Protein AF-A0A8T5LE78-F1 (afdb_monomer_lite)

Foldseek 3Di:
DQKDFPDKAADPVCVVCVVVVDDDDQDPDDPNDHGIDIDIRGDDDPPDDDDCVPPDPDDPDVVVVDDDPPDD

Structure (mmCIF, N/CA/C/O backbone):
data_AF-A0A8T5LE78-F1
#
_entry.id   AF-A0A8T5LE78-F1
#
loop_
_atom_site.group_PDB
_atom_site.id
_atom_site.type_symbol
_atom_site.label_atom_id
_atom_site.label_alt_id
_atom_site.label_comp_id
_atom_site.label_asym_id
_atom_site.label_entity_id
_atom_site.label_seq_id
_atom_site.pdbx_PDB_ins_code
_atom_site.Cartn_x
_atom_site.Cartn_y
_atom_site.Cartn_z
_atom_site.occupancy
_atom_site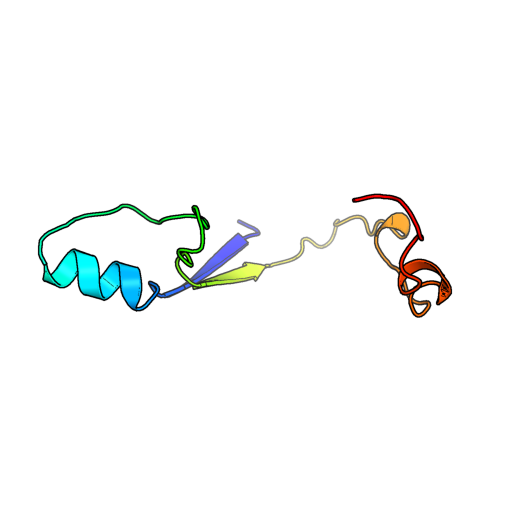.B_iso_or_equiv
_atom_site.auth_seq_id
_atom_site.auth_comp_id
_atom_site.auth_asym_id
_atom_site.auth_atom_id
_atom_site.pdbx_PDB_model_num
ATOM 1 N N . ASP A 1 1 ? 6.987 -16.261 1.775 1.00 79.56 1 ASP A N 1
ATOM 2 C CA . ASP A 1 1 ? 6.430 -14.931 2.069 1.00 79.56 1 ASP A CA 1
ATOM 3 C C . ASP A 1 1 ? 7.265 -13.841 1.439 1.00 79.56 1 ASP A C 1
ATOM 5 O O . ASP A 1 1 ? 8.390 -13.622 1.862 1.00 79.56 1 ASP A O 1
ATOM 9 N N . TYR A 1 2 ? 6.728 -13.193 0.404 1.00 88.75 2 TYR A N 1
ATOM 10 C CA . TYR A 1 2 ? 7.370 -12.045 -0.252 1.00 88.75 2 TYR A CA 1
ATOM 11 C C . TYR A 1 2 ? 6.907 -10.701 0.312 1.00 88.75 2 TYR A C 1
ATOM 13 O O . TYR A 1 2 ? 7.562 -9.690 0.088 1.00 88.75 2 TYR A O 1
ATOM 21 N N . PHE A 1 3 ? 5.798 -10.695 1.056 1.00 92.12 3 PHE A N 1
ATOM 22 C CA . PHE A 1 3 ? 5.209 -9.508 1.661 1.00 92.12 3 PHE A CA 1
ATOM 23 C C . PHE A 1 3 ? 5.154 -9.695 3.166 1.00 92.12 3 PHE A C 1
ATOM 25 O O . PHE A 1 3 ? 4.584 -10.668 3.658 1.00 92.12 3 PHE A O 1
ATOM 32 N N . LYS A 1 4 ? 5.712 -8.738 3.893 1.00 94.12 4 LYS A N 1
ATOM 33 C CA . LYS A 1 4 ? 5.673 -8.703 5.348 1.00 94.12 4 LYS A CA 1
ATOM 34 C C . LYS A 1 4 ? 5.180 -7.335 5.787 1.00 94.12 4 LYS A C 1
ATOM 36 O O . LYS A 1 4 ? 5.684 -6.315 5.327 1.00 94.12 4 LYS A O 1
ATOM 41 N N . LEU A 1 5 ? 4.183 -7.303 6.665 1.00 91.62 5 LEU A N 1
ATOM 42 C CA . LEU A 1 5 ? 3.723 -6.049 7.255 1.00 91.62 5 LEU A CA 1
ATOM 43 C C . LEU A 1 5 ? 4.808 -5.551 8.216 1.00 91.62 5 LEU A C 1
ATOM 45 O O . LEU A 1 5 ? 5.058 -6.175 9.244 1.00 91.62 5 LEU A O 1
ATOM 49 N N . ALA A 1 6 ? 5.483 -4.468 7.843 1.00 91.12 6 ALA A N 1
ATOM 50 C CA . ALA A 1 6 ? 6.585 -3.898 8.611 1.00 91.12 6 ALA A CA 1
ATOM 51 C C . ALA A 1 6 ? 6.100 -2.845 9.614 1.00 91.12 6 ALA A C 1
ATOM 53 O O . ALA A 1 6 ? 6.686 -2.702 10.682 1.00 91.12 6 ALA A O 1
ATOM 54 N N . HIS A 1 7 ? 5.023 -2.129 9.278 1.00 89.00 7 HIS A N 1
ATOM 55 C CA . HIS A 1 7 ? 4.419 -1.105 10.130 1.00 89.00 7 HIS A CA 1
ATOM 56 C C . HIS A 1 7 ? 2.911 -1.045 9.907 1.00 89.00 7 HIS A C 1
ATOM 58 O O . HIS A 1 7 ? 2.447 -1.152 8.767 1.00 89.00 7 HIS A O 1
ATOM 64 N N . ASN A 1 8 ? 2.164 -0.838 10.987 1.00 88.69 8 ASN A N 1
ATOM 65 C CA . ASN A 1 8 ? 0.731 -0.573 10.958 1.00 88.69 8 ASN A CA 1
ATOM 66 C C . ASN A 1 8 ? 0.418 0.522 11.969 1.00 88.69 8 ASN A C 1
ATOM 68 O O . ASN A 1 8 ? 0.676 0.355 13.160 1.00 88.69 8 ASN A O 1
ATOM 72 N N . GLU A 1 9 ? -0.144 1.618 11.490 1.00 85.44 9 GLU A N 1
ATOM 73 C CA . GLU A 1 9 ? -0.480 2.771 12.309 1.00 85.44 9 GLU A CA 1
ATOM 74 C C . GLU A 1 9 ? -1.890 3.229 11.984 1.00 85.44 9 GLU A C 1
ATOM 76 O O . GLU A 1 9 ? -2.203 3.573 10.845 1.00 85.44 9 GLU A O 1
ATOM 81 N N . SER A 1 10 ? -2.757 3.221 12.992 1.00 81.56 10 SER A N 1
ATOM 82 C CA . SER A 1 10 ? -4.112 3.745 12.869 1.00 81.56 10 SER A CA 1
ATOM 83 C C . SER A 1 10 ? -4.108 5.234 12.555 1.00 81.56 10 SER A C 1
ATOM 85 O O . SER A 1 10 ? -3.267 5.986 13.040 1.00 81.56 10 SER A O 1
ATOM 87 N N . SER A 1 11 ? -5.112 5.691 11.807 1.00 79.44 11 SER A N 1
ATOM 88 C CA . SER A 1 11 ? -5.338 7.127 11.687 1.00 79.44 11 SER A CA 1
ATOM 89 C C . SER A 1 11 ? -5.824 7.709 13.016 1.00 79.44 11 SER A C 1
ATOM 91 O O . SER A 1 11 ? -6.516 7.043 13.791 1.00 79.44 11 SER A O 1
ATOM 93 N N . TYR A 1 12 ? -5.520 8.987 13.244 1.00 80.25 12 TYR A N 1
ATOM 94 C CA . TYR A 1 12 ? -5.968 9.716 14.432 1.00 80.25 12 TYR A CA 1
ATOM 95 C C . TYR A 1 12 ? -7.488 9.631 14.642 1.00 80.25 12 TYR A C 1
ATOM 97 O O . TYR A 1 12 ? -7.956 9.485 15.765 1.00 80.25 12 TYR A O 1
ATOM 105 N N . VAL A 1 13 ? -8.271 9.669 13.558 1.00 79.25 13 VAL A N 1
ATOM 106 C CA . VAL A 1 13 ? -9.738 9.590 13.632 1.00 79.25 13 VAL A CA 1
ATOM 107 C C . VAL A 1 13 ? -10.201 8.220 14.128 1.00 79.25 13 VAL A C 1
ATOM 109 O O . VAL A 1 13 ? -11.120 8.141 14.937 1.00 79.25 13 VAL A O 1
ATOM 112 N N . VAL A 1 14 ? -9.564 7.140 13.668 1.00 77.25 14 VAL A N 1
ATOM 113 C CA . VAL A 1 14 ? -9.888 5.780 14.123 1.00 77.25 14 VAL A CA 1
ATOM 114 C C . VAL A 1 14 ? -9.540 5.609 15.601 1.00 77.25 14 VAL A C 1
ATOM 116 O O . VAL A 1 14 ? -10.338 5.037 16.340 1.00 77.25 14 VAL A O 1
ATOM 119 N N . GLU A 1 15 ? -8.399 6.136 16.045 1.00 80.31 15 GLU A N 1
ATOM 120 C CA . GLU A 1 15 ? -8.026 6.115 17.465 1.00 80.31 15 GLU A CA 1
ATOM 121 C C . GLU A 1 15 ? -9.007 6.926 18.323 1.00 80.31 15 GLU A C 1
ATOM 123 O O . GLU A 1 15 ? -9.539 6.402 19.299 1.00 80.31 15 GLU A O 1
ATOM 128 N N . ALA A 1 16 ? -9.374 8.139 17.899 1.00 82.50 16 ALA A N 1
ATOM 129 C CA . ALA A 1 16 ? -10.352 8.967 18.609 1.00 82.50 16 ALA A CA 1
ATOM 130 C C . ALA A 1 16 ? -11.741 8.303 18.722 1.00 82.50 16 ALA A C 1
ATOM 132 O O . ALA A 1 16 ? -12.434 8.473 19.725 1.00 82.50 16 ALA A O 1
ATOM 133 N N . LEU A 1 17 ? -12.167 7.532 17.713 1.00 81.38 17 LEU A N 1
ATOM 134 C CA . LEU A 1 17 ? -13.417 6.761 17.769 1.00 81.38 17 LEU A CA 1
ATOM 135 C C . LEU A 1 17 ? -13.314 5.570 18.732 1.00 81.38 17 LEU A C 1
ATOM 137 O O . LEU A 1 17 ? -14.259 5.300 19.476 1.00 81.38 17 LEU A O 1
ATOM 141 N N . ARG A 1 18 ? -12.163 4.888 18.773 1.00 83.06 18 ARG A N 1
ATOM 142 C CA . ARG A 1 18 ? -11.912 3.799 19.731 1.00 83.06 18 ARG A CA 1
ATOM 143 C C . ARG A 1 18 ? -11.914 4.295 21.169 1.00 83.06 18 ARG A C 1
ATOM 145 O O . ARG A 1 18 ? -12.507 3.640 22.023 1.00 83.06 18 ARG A O 1
ATOM 152 N N . GLU A 1 19 ? -11.329 5.462 21.427 1.00 86.44 19 GLU A N 1
ATOM 153 C CA . GLU A 1 19 ? -11.369 6.119 22.741 1.00 86.44 19 GLU A CA 1
ATOM 154 C C . GLU A 1 19 ? -12.805 6.420 23.201 1.00 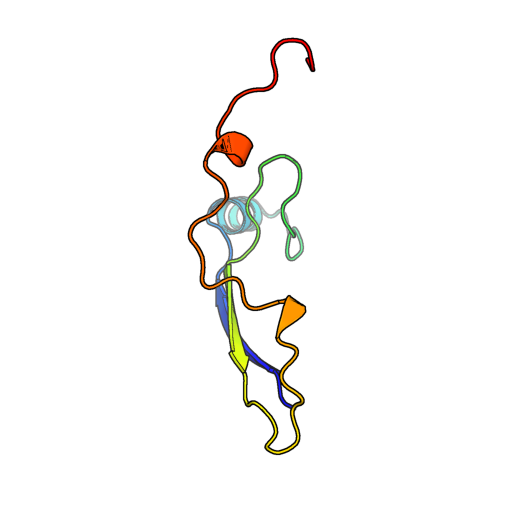86.44 19 GLU A C 1
ATOM 156 O O . GLU A 1 19 ? -13.098 6.387 24.395 1.00 86.44 19 GLU A O 1
ATOM 161 N N . GLN A 1 20 ? -13.727 6.643 22.260 1.00 87.06 20 GLN A N 1
ATOM 162 C CA . GLN A 1 20 ? -15.159 6.840 22.522 1.00 87.06 20 GLN A CA 1
ATOM 163 C C . GLN A 1 20 ? -15.949 5.520 22.634 1.00 87.06 20 GLN A C 1
ATOM 165 O O . GLN A 1 20 ? -17.173 5.540 22.755 1.00 87.06 20 GLN A O 1
ATOM 170 N N . GLY A 1 21 ? -15.275 4.365 22.599 1.00 84.50 21 GLY A N 1
ATOM 171 C CA . GLY A 1 21 ? -15.884 3.036 22.716 1.00 84.50 21 GLY A CA 1
ATOM 172 C C . GLY A 1 21 ? -16.418 2.455 21.402 1.00 84.50 21 GLY A C 1
ATOM 173 O O . GLY A 1 21 ? -17.027 1.383 21.408 1.00 84.50 21 GLY A O 1
ATOM 174 N N . LEU A 1 22 ? -16.187 3.124 20.268 1.00 79.12 22 LEU A N 1
ATOM 175 C CA . LEU A 1 22 ? -16.541 2.632 18.938 1.00 79.12 22 LEU A CA 1
ATOM 176 C C . LEU A 1 22 ? -15.390 1.806 18.354 1.00 79.12 22 LEU A C 1
ATOM 178 O O . LEU A 1 22 ? -14.387 2.332 17.874 1.00 79.12 22 LEU A O 1
ATOM 182 N N . TYR A 1 23 ? -15.561 0.485 18.335 1.00 73.19 23 TYR A N 1
ATOM 183 C CA . TYR A 1 23 ? -14.632 -0.427 17.670 1.00 73.19 23 TYR A CA 1
ATOM 184 C C . TYR A 1 23 ? -14.961 -0.537 16.185 1.00 73.19 23 TYR A C 1
ATOM 186 O O . TYR A 1 23 ? -15.671 -1.436 15.738 1.00 73.19 23 TYR A O 1
ATOM 194 N N . VAL A 1 24 ? -14.424 0.399 15.413 1.00 71.38 24 VAL A N 1
ATOM 195 C CA . VAL A 1 24 ? -14.403 0.308 13.953 1.00 71.38 24 VAL A CA 1
ATOM 196 C C . VAL A 1 24 ? -13.188 -0.528 13.536 1.00 71.38 24 VAL A C 1
ATOM 198 O O . VAL A 1 24 ? -12.089 -0.360 14.079 1.00 71.38 24 VAL A O 1
ATOM 201 N N . GLY A 1 25 ? -13.391 -1.470 12.607 1.00 68.06 25 GLY A N 1
ATOM 202 C CA . GLY A 1 25 ? -12.313 -2.280 12.030 1.00 68.06 25 GLY A CA 1
ATOM 203 C C . GLY A 1 25 ? -11.282 -1.427 11.282 1.00 68.06 25 GLY A C 1
ATOM 204 O O . GLY A 1 25 ? -11.344 -0.200 11.291 1.00 68.06 25 GLY A O 1
ATOM 205 N N . GLU A 1 26 ? -10.318 -2.055 10.611 1.00 65.56 26 GLU A N 1
ATOM 206 C CA . GLU A 1 26 ? -9.386 -1.303 9.767 1.00 65.56 26 GLU A CA 1
ATOM 207 C C . GLU A 1 26 ? -10.137 -0.717 8.562 1.00 65.56 26 GLU A C 1
ATOM 209 O O . GLU A 1 26 ? -10.439 -1.408 7.591 1.00 65.56 26 GLU A O 1
ATOM 214 N N . ILE A 1 27 ? -10.499 0.563 8.655 1.00 62.47 27 ILE A N 1
ATOM 215 C CA . ILE A 1 27 ? -11.215 1.280 7.601 1.00 62.47 27 ILE A CA 1
ATOM 216 C C . ILE A 1 27 ? -10.253 1.458 6.430 1.00 62.47 27 ILE A C 1
ATOM 218 O O . ILE A 1 27 ? -9.232 2.118 6.567 1.00 62.47 27 ILE A O 1
ATOM 222 N N . VAL A 1 28 ? -10.566 0.900 5.265 1.00 58.34 28 VAL A N 1
ATOM 223 C CA . VAL A 1 28 ? -9.915 1.278 4.006 1.00 58.34 28 VAL A CA 1
ATOM 224 C C . VAL A 1 28 ? -10.737 2.424 3.438 1.00 58.34 28 VAL A C 1
ATOM 226 O O . VAL A 1 28 ? -11.922 2.244 3.188 1.00 58.34 28 VAL A O 1
ATOM 229 N N . TYR A 1 29 ? -10.114 3.600 3.346 1.00 54.25 29 TYR A N 1
ATOM 230 C CA . TYR A 1 29 ? -10.654 4.880 2.871 1.00 54.25 29 TYR A CA 1
ATOM 231 C C . TYR A 1 29 ? -12.154 4.894 2.506 1.00 54.25 29 TYR A C 1
ATOM 233 O O . TYR A 1 29 ? -12.538 4.480 1.412 1.00 54.25 29 TYR A O 1
ATOM 241 N N . TYR A 1 30 ? -13.004 5.403 3.402 1.00 61.38 30 TYR A N 1
ATOM 242 C CA . TYR A 1 30 ? -14.449 5.503 3.171 1.00 61.38 30 TYR A CA 1
ATOM 243 C C . TYR A 1 30 ? -14.924 6.941 3.381 1.00 61.38 30 TYR A C 1
ATOM 245 O O . TYR A 1 30 ? -14.766 7.494 4.466 1.00 61.38 30 TYR A O 1
ATOM 253 N N . GLN A 1 31 ? -15.496 7.552 2.338 1.00 67.12 31 GLN A N 1
ATOM 254 C CA . GLN A 1 31 ? -16.126 8.883 2.393 1.00 67.12 31 GLN A CA 1
ATOM 255 C C . GLN A 1 31 ? -15.261 9.985 3.051 1.00 67.12 31 GLN A C 1
ATOM 257 O O . GLN A 1 31 ? -15.766 10.828 3.785 1.00 67.12 31 GLN A O 1
ATOM 262 N N . GLY A 1 32 ? -13.946 9.986 2.799 1.00 66.94 32 GLY A N 1
ATOM 263 C CA . GLY A 1 32 ? -13.014 10.986 3.343 1.00 66.94 32 GLY A CA 1
ATOM 264 C C . GLY A 1 32 ? -12.348 10.604 4.670 1.00 66.94 32 GLY A C 1
ATOM 265 O O . GLY A 1 32 ? -11.420 11.289 5.094 1.00 66.94 32 GLY A O 1
ATOM 266 N N . LEU A 1 33 ? -12.740 9.490 5.295 1.00 67.50 33 LEU A N 1
ATOM 267 C CA . LEU A 1 33 ? -12.017 8.925 6.434 1.00 67.50 33 LEU A CA 1
ATOM 268 C C . LEU A 1 33 ? -10.754 8.219 5.945 1.00 67.50 33 LEU A C 1
ATOM 270 O O . LEU A 1 33 ? -10.832 7.263 5.175 1.00 67.50 33 LEU A O 1
ATOM 274 N N . GLN A 1 34 ? -9.586 8.673 6.402 1.00 68.44 34 GLN A N 1
ATOM 275 C CA . GLN A 1 34 ? -8.326 7.987 6.135 1.00 68.44 34 GLN A CA 1
ATOM 276 C C . GLN A 1 34 ? -8.204 6.728 6.992 1.00 68.44 34 GLN A C 1
ATOM 278 O O . GLN A 1 34 ? -8.398 6.750 8.210 1.00 68.44 34 GLN A O 1
ATOM 283 N N . GLY A 1 35 ? -7.864 5.635 6.318 1.00 71.38 35 GLY A N 1
ATOM 284 C CA . GLY A 1 35 ? -7.514 4.375 6.949 1.00 71.38 35 GLY A CA 1
ATOM 285 C C . GLY A 1 35 ? -6.149 4.390 7.631 1.00 71.38 35 GLY A C 1
ATOM 286 O O . GLY A 1 35 ? -5.437 5.393 7.553 1.00 71.38 35 GLY A O 1
ATOM 287 N N . PRO A 1 36 ? -5.767 3.277 8.277 1.00 75.06 36 PRO A N 1
ATOM 288 C CA . PRO A 1 36 ? -4.430 3.125 8.827 1.00 75.06 36 PRO A CA 1
ATOM 289 C C . PRO A 1 36 ? -3.361 3.211 7.730 1.00 75.06 36 PRO A C 1
ATOM 291 O O . PRO A 1 36 ? -3.545 2.706 6.617 1.00 75.06 36 PRO A O 1
ATOM 294 N N . ILE A 1 37 ? -2.223 3.815 8.063 1.00 81.12 37 ILE A N 1
ATOM 295 C CA . ILE A 1 37 ? -1.020 3.775 7.238 1.00 81.12 37 ILE A CA 1
ATOM 296 C C . ILE A 1 37 ? -0.360 2.413 7.447 1.00 81.12 37 ILE A C 1
ATOM 298 O O . ILE A 1 37 ? -0.049 2.017 8.571 1.00 81.12 37 ILE A O 1
ATOM 302 N N . LYS A 1 38 ? -0.122 1.698 6.345 1.00 86.25 38 LYS A N 1
ATOM 303 C CA . LYS A 1 38 ? 0.568 0.405 6.347 1.00 86.25 38 LYS A CA 1
ATOM 304 C C . LYS A 1 38 ? 1.819 0.470 5.495 1.00 86.25 38 LYS A C 1
ATOM 306 O O . LYS A 1 38 ? 1.760 0.898 4.343 1.00 86.25 38 LYS A O 1
ATOM 311 N N . ILE A 1 39 ? 2.929 -0.008 6.046 1.00 88.31 39 ILE A N 1
ATOM 312 C CA . ILE A 1 39 ? 4.194 -0.150 5.322 1.00 88.31 39 ILE A CA 1
ATOM 313 C C . ILE A 1 39 ? 4.496 -1.635 5.193 1.00 88.31 39 ILE A C 1
ATOM 315 O O . ILE A 1 39 ? 4.505 -2.371 6.181 1.00 88.31 39 ILE A O 1
ATOM 319 N N . TRP A 1 40 ? 4.751 -2.062 3.961 1.00 93.56 40 TRP A N 1
ATOM 320 C CA . TRP A 1 40 ? 5.076 -3.442 3.632 1.00 93.56 40 TRP A CA 1
ATOM 321 C C . TRP A 1 40 ? 6.558 -3.549 3.283 1.00 93.56 40 TRP A C 1
ATOM 323 O O . TRP A 1 40 ? 7.061 -2.812 2.438 1.00 93.56 40 TRP A O 1
ATOM 333 N N . GLU A 1 41 ? 7.2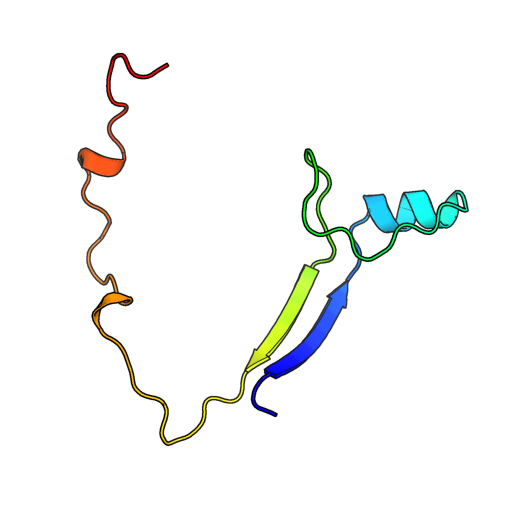46 -4.484 3.924 1.00 92.75 41 GLU A N 1
ATOM 334 C CA . GLU A 1 41 ? 8.560 -4.957 3.513 1.00 92.75 41 GLU A CA 1
ATOM 335 C C . GLU A 1 41 ? 8.355 -5.999 2.409 1.00 92.75 41 GLU A C 1
ATOM 337 O O . GLU A 1 41 ? 7.666 -7.006 2.608 1.00 92.75 41 GLU A O 1
ATOM 342 N N . ILE A 1 42 ? 8.918 -5.727 1.230 1.00 92.94 42 ILE A N 1
ATOM 343 C CA . ILE A 1 42 ? 8.806 -6.599 0.061 1.00 92.94 42 ILE A CA 1
ATOM 344 C C . ILE A 1 42 ? 10.168 -7.221 -0.218 1.00 92.94 42 ILE A C 1
ATOM 346 O O . ILE A 1 42 ? 11.143 -6.518 -0.478 1.00 92.94 42 ILE A O 1
ATOM 350 N N . SER A 1 43 ? 10.217 -8.548 -0.201 1.00 93.31 43 SER A N 1
ATOM 351 C CA . SER A 1 43 ? 11.340 -9.313 -0.736 1.00 93.31 43 SER A CA 1
ATOM 352 C C . SER A 1 43 ? 11.000 -9.712 -2.163 1.00 93.31 43 SER A C 1
ATOM 354 O O . SER A 1 43 ? 10.085 -10.501 -2.377 1.00 93.31 43 SER A O 1
ATOM 356 N N . TYR A 1 44 ? 11.703 -9.161 -3.150 1.00 89.62 44 TYR A N 1
ATOM 357 C CA . TYR A 1 44 ? 11.482 -9.546 -4.542 1.00 89.62 44 TYR A CA 1
ATOM 358 C C . TYR A 1 44 ? 12.164 -10.891 -4.820 1.00 89.62 44 TYR A C 1
ATOM 360 O O . TYR A 1 44 ? 13.358 -11.024 -4.536 1.00 89.62 44 TYR A O 1
ATOM 368 N N . PRO A 1 45 ? 11.444 -11.893 -5.353 1.00 91.00 45 PRO A N 1
ATOM 369 C CA . PRO A 1 45 ? 12.082 -13.132 -5.758 1.00 91.00 45 PRO A CA 1
ATOM 370 C C . PRO A 1 45 ? 13.064 -12.907 -6.907 1.00 91.00 45 PRO A C 1
ATOM 372 O O . PRO A 1 45 ? 12.913 -11.982 -7.704 1.00 91.00 45 PRO A O 1
ATOM 375 N N . SER A 1 46 ? 14.063 -13.781 -7.011 1.00 91.19 46 SER A N 1
ATOM 376 C CA . SER A 1 46 ? 15.095 -13.694 -8.049 1.00 91.19 46 SER A CA 1
ATOM 377 C C . SER A 1 46 ? 14.571 -13.944 -9.466 1.00 91.19 46 SER A C 1
ATOM 379 O O . SER A 1 46 ? 15.198 -13.506 -10.423 1.00 91.19 46 SER A O 1
ATOM 381 N N . ASP A 1 47 ? 13.452 -14.653 -9.604 1.00 93.50 47 ASP A N 1
ATOM 382 C CA . ASP A 1 47 ? 12.791 -14.995 -10.868 1.00 93.50 47 ASP A CA 1
ATOM 383 C C . ASP A 1 47 ? 11.632 -14.045 -11.216 1.00 93.50 47 ASP A C 1
ATOM 385 O O . ASP A 1 47 ? 10.828 -14.341 -12.096 1.00 93.50 47 ASP A O 1
ATOM 389 N N . ILE A 1 48 ? 11.536 -12.886 -10.550 1.00 91.94 48 ILE A N 1
ATOM 390 C CA . ILE A 1 48 ? 10.517 -11.891 -10.884 1.00 91.94 48 ILE A CA 1
ATOM 391 C C . ILE A 1 48 ? 10.697 -11.362 -12.314 1.00 91.94 48 ILE A C 1
ATOM 393 O O . ILE A 1 48 ? 11.763 -10.882 -12.704 1.00 91.94 48 ILE A O 1
ATOM 397 N N . GLU A 1 49 ? 9.618 -11.387 -13.092 1.00 92.06 49 GLU A N 1
ATOM 398 C CA . GLU A 1 49 ? 9.606 -10.829 -14.440 1.00 92.06 49 GLU A CA 1
ATOM 399 C C . GLU A 1 49 ? 9.300 -9.327 -14.409 1.00 92.06 49 GLU A C 1
ATOM 401 O O . GLU A 1 49 ? 8.229 -8.884 -13.982 1.00 92.06 49 GLU A O 1
ATOM 406 N N . ALA A 1 50 ? 10.235 -8.517 -14.904 1.00 89.88 50 ALA A N 1
ATOM 407 C CA . ALA A 1 50 ? 9.989 -7.098 -15.110 1.00 89.88 50 ALA A CA 1
ATOM 408 C C . ALA A 1 50 ? 9.045 -6.898 -16.305 1.00 89.88 50 ALA A C 1
ATOM 410 O O . ALA A 1 50 ? 9.314 -7.383 -17.402 1.00 89.88 50 ALA A O 1
ATOM 411 N N . ASN A 1 51 ? 7.971 -6.124 -16.121 1.00 91.19 51 ASN A N 1
ATOM 412 C CA . ASN A 1 51 ? 7.076 -5.734 -17.209 1.00 91.19 51 ASN A CA 1
ATOM 413 C C . ASN A 1 51 ? 7.284 -4.251 -17.572 1.00 91.19 51 ASN A C 1
ATOM 415 O O . ASN A 1 51 ? 6.782 -3.371 -16.861 1.00 91.19 51 ASN A O 1
ATOM 419 N N . PRO A 1 52 ? 7.977 -3.947 -18.689 1.00 89.69 52 PRO A N 1
ATOM 420 C CA . PRO A 1 52 ? 8.289 -2.575 -19.082 1.00 89.69 52 PRO A CA 1
ATOM 421 C C . PRO A 1 52 ? 7.061 -1.690 -19.311 1.00 89.69 52 PRO A C 1
ATOM 423 O O . PRO A 1 52 ? 7.189 -0.472 -19.235 1.00 89.69 52 PRO A O 1
ATOM 426 N N . LYS A 1 53 ? 5.868 -2.261 -19.547 1.00 89.88 53 LYS A N 1
ATOM 427 C CA . LYS A 1 53 ? 4.641 -1.477 -19.773 1.00 89.88 53 LYS A CA 1
ATOM 428 C C . LYS A 1 53 ? 4.256 -0.611 -18.572 1.00 89.88 53 LYS A C 1
ATOM 430 O O . LYS A 1 53 ? 3.568 0.387 -18.739 1.00 89.88 53 LYS A O 1
ATOM 435 N N . PHE A 1 54 ? 4.657 -1.021 -17.367 1.00 86.31 54 PHE A N 1
ATOM 436 C CA . PHE A 1 54 ? 4.380 -0.287 -16.134 1.00 86.31 54 PHE A CA 1
ATOM 437 C C . PHE A 1 54 ? 5.445 0.776 -15.830 1.00 86.31 54 PHE A C 1
ATOM 439 O O . PHE A 1 54 ? 5.283 1.553 -14.894 1.00 86.31 54 PHE A O 1
ATOM 446 N N . LEU A 1 55 ? 6.535 0.826 -16.602 1.00 86.75 55 LEU A N 1
ATOM 447 C CA . LEU A 1 55 ? 7.644 1.746 -16.386 1.00 86.75 55 LEU A CA 1
ATOM 448 C C . LEU A 1 55 ? 7.533 2.954 -17.324 1.00 86.75 55 LEU A C 1
ATOM 450 O O . LEU A 1 55 ? 7.999 2.920 -18.461 1.00 86.75 55 LEU A O 1
ATOM 454 N N . GLN A 1 56 ? 6.965 4.053 -16.828 1.00 82.00 56 GLN A N 1
ATOM 455 C CA . GLN A 1 56 ? 6.914 5.323 -17.552 1.00 82.00 56 GLN A CA 1
ATOM 456 C C . GLN A 1 56 ? 8.099 6.211 -17.147 1.00 82.00 56 GLN A C 1
ATOM 458 O O . GLN A 1 56 ? 8.133 6.765 -16.053 1.00 82.00 56 GLN A O 1
ATOM 463 N N . LYS A 1 57 ? 9.102 6.324 -18.027 1.00 82.88 57 LYS A N 1
ATOM 464 C CA . LYS A 1 57 ? 10.309 7.147 -17.789 1.00 82.88 57 LYS A CA 1
ATOM 465 C C . LYS A 1 57 ? 10.191 8.573 -18.319 1.00 82.88 57 LYS A C 1
ATOM 467 O O . LYS A 1 57 ? 10.996 9.431 -17.972 1.00 82.88 57 LYS A O 1
ATOM 472 N N . THR A 1 58 ? 9.232 8.812 -19.203 1.00 83.88 58 THR A N 1
ATOM 473 C CA . THR A 1 58 ? 8.955 10.129 -19.763 1.00 83.88 58 THR A CA 1
ATOM 474 C C . THR A 1 58 ? 7.986 10.870 -18.850 1.00 83.88 58 THR A C 1
ATOM 476 O O . THR A 1 58 ? 7.013 10.289 -18.366 1.00 83.88 58 THR A O 1
ATOM 479 N N . PHE A 1 59 ? 8.252 12.158 -18.613 1.00 72.62 59 PHE A N 1
ATOM 480 C CA . PHE A 1 59 ? 7.307 13.045 -17.932 1.00 72.62 59 PHE A CA 1
ATOM 481 C C . PHE A 1 59 ? 5.924 12.929 -18.607 1.00 72.62 59 PHE A C 1
ATOM 483 O O . PHE A 1 59 ? 5.886 12.769 -19.835 1.00 72.62 59 PHE A O 1
ATOM 490 N N . PRO A 1 60 ? 4.805 12.943 -17.855 1.00 72.69 60 PRO A N 1
ATOM 491 C CA . PRO A 1 60 ? 3.482 12.757 -18.443 1.00 72.69 60 PRO A CA 1
ATOM 492 C C . PRO A 1 60 ? 3.256 13.748 -19.586 1.00 72.69 60 PRO A C 1
ATOM 494 O O . PRO A 1 60 ? 3.716 14.888 -19.507 1.00 72.69 60 PRO A O 1
ATOM 497 N N . ASN A 1 61 ? 2.564 13.306 -20.644 1.00 70.88 61 ASN A N 1
ATOM 49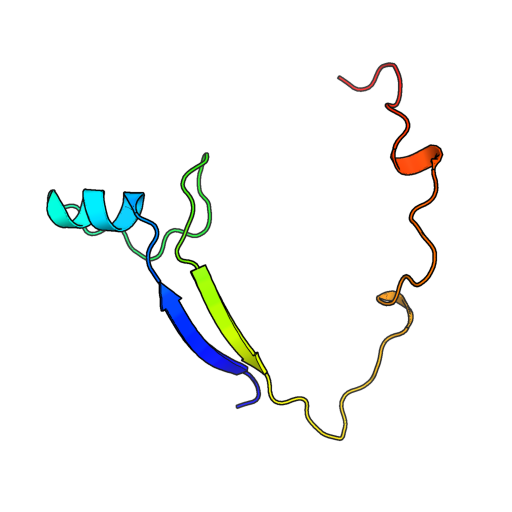8 C CA . ASN A 1 61 ? 2.191 14.172 -21.764 1.00 70.88 61 ASN A CA 1
ATOM 499 C C . ASN A 1 6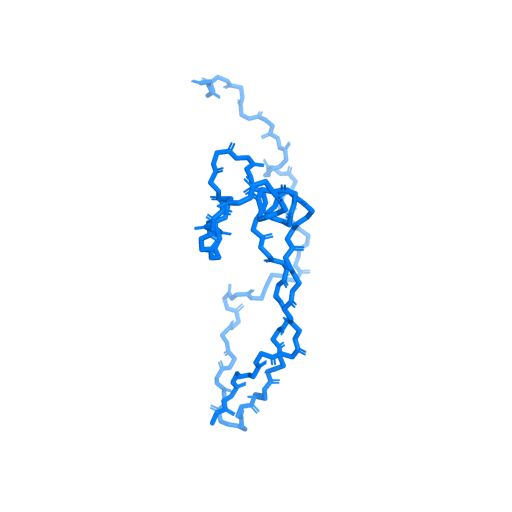1 ? 1.582 15.472 -21.192 1.00 70.88 61 ASN A C 1
ATOM 501 O O . ASN A 1 61 ? 0.609 15.365 -20.442 1.00 70.88 61 ASN A O 1
ATOM 505 N N . PRO A 1 62 ? 2.125 16.667 -21.508 1.00 72.06 62 PRO A N 1
ATOM 506 C CA . PRO A 1 62 ? 1.580 17.945 -21.052 1.00 72.06 62 PRO A CA 1
ATOM 507 C C . PRO A 1 62 ? 0.066 18.085 -21.276 1.00 72.06 62 PRO A C 1
ATOM 509 O O . PRO A 1 62 ? -0.613 18.744 -20.493 1.00 72.06 62 PRO A O 1
ATOM 512 N N . GLU A 1 63 ? -0.480 17.407 -22.289 1.00 71.12 63 GLU A N 1
ATOM 513 C CA . GLU A 1 63 ? -1.915 17.366 -22.584 1.00 71.12 63 GLU A CA 1
ATOM 514 C C . GLU A 1 63 ? -2.764 16.683 -21.499 1.00 71.12 63 GLU A C 1
ATOM 516 O O . GLU A 1 63 ? -3.942 16.997 -21.375 1.00 71.12 63 GLU A O 1
ATOM 521 N N . LEU A 1 64 ? -2.193 15.799 -20.669 1.00 66.94 64 LEU A N 1
ATOM 522 C CA . LEU A 1 64 ? -2.893 15.190 -19.526 1.00 66.94 64 LEU A CA 1
ATOM 523 C C . LEU A 1 64 ? -3.167 16.195 -18.398 1.00 66.94 64 LEU A C 1
ATOM 525 O O . LEU A 1 64 ? -4.009 15.934 -17.542 1.00 66.94 64 LEU A O 1
ATOM 529 N N . PHE A 1 65 ? -2.466 17.332 -18.393 1.00 68.25 65 PHE A N 1
ATOM 530 C CA . PHE A 1 65 ? -2.698 18.433 -17.457 1.00 68.25 65 PHE A CA 1
ATOM 531 C C . PHE A 1 65 ? -3.650 19.495 -18.019 1.00 68.25 65 PHE A C 1
ATOM 533 O O . PHE A 1 65 ? -4.033 20.415 -17.294 1.00 68.25 65 PHE A O 1
ATOM 540 N N . LEU A 1 66 ? -4.035 19.401 -19.296 1.00 74.31 66 LEU A N 1
ATOM 541 C CA . LEU A 1 66 ? -5.008 20.312 -19.883 1.00 74.31 66 LEU A CA 1
ATOM 542 C C . LEU A 1 66 ? -6.407 19.890 -19.436 1.00 74.31 66 LEU A C 1
ATOM 544 O O . LEU A 1 66 ? -6.866 18.786 -19.725 1.00 74.31 66 LEU A O 1
ATOM 548 N N . ALA A 1 67 ? -7.102 20.787 -18.739 1.00 67.75 67 ALA A N 1
ATOM 549 C CA . ALA A 1 67 ? -8.520 20.611 -18.471 1.00 67.75 67 ALA A CA 1
ATOM 550 C C . ALA A 1 67 ? -9.263 20.504 -19.810 1.00 67.75 67 ALA A C 1
ATOM 552 O O . ALA A 1 67 ? -9.177 21.412 -20.641 1.00 67.75 67 ALA A O 1
ATOM 553 N N . LYS A 1 68 ? -9.988 19.403 -20.027 1.00 67.62 68 LYS A N 1
ATOM 554 C CA . LYS A 1 68 ? -10.885 19.283 -21.176 1.00 67.62 68 LYS A CA 1
ATOM 555 C C . LYS A 1 68 ? -12.067 20.232 -20.957 1.00 67.62 68 LYS A C 1
ATOM 557 O O . LYS A 1 68 ? -12.809 20.042 -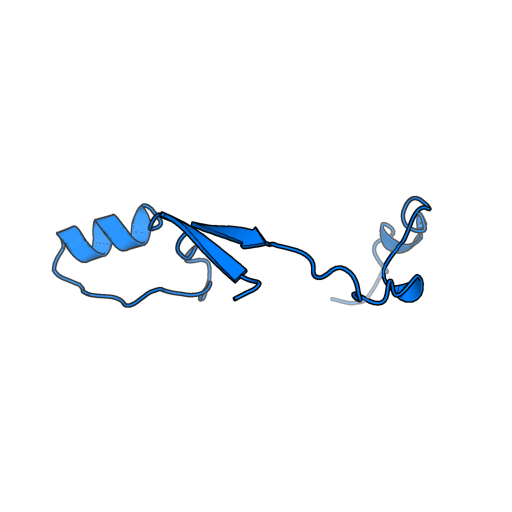19.992 1.00 67.62 68 LYS A O 1
ATOM 562 N N . PRO A 1 69 ? -12.270 21.254 -21.802 1.00 60.28 69 PRO A N 1
ATOM 563 C CA . PRO A 1 69 ? -13.432 22.118 -21.665 1.00 60.28 69 PRO A CA 1
ATOM 564 C C . PRO A 1 69 ? -14.698 21.306 -21.972 1.00 60.28 69 PRO A C 1
ATOM 566 O O . PRO A 1 69 ? -14.818 20.762 -23.067 1.00 60.28 69 PRO A O 1
ATOM 569 N N . GLY A 1 70 ? -15.646 21.245 -21.032 1.00 62.56 70 GLY A N 1
ATOM 570 C CA . GLY A 1 70 ? -17.001 20.733 -21.284 1.00 62.56 70 GLY A CA 1
ATOM 571 C C . GLY A 1 70 ? -17.331 19.322 -20.782 1.00 62.56 70 GLY A C 1
ATOM 572 O O . GLY A 1 70 ? -18.461 18.893 -20.984 1.00 62.56 70 GLY A O 1
ATOM 573 N N . GLU A 1 71 ? -16.419 18.623 -20.102 1.00 59.50 71 GLU A N 1
ATOM 574 C CA . GLU A 1 71 ? -16.767 17.446 -19.286 1.00 59.50 71 GLU A CA 1
ATOM 575 C C . GLU A 1 71 ? -16.912 17.904 -17.820 1.00 59.50 71 GLU A C 1
ATOM 577 O O . GLU A 1 71 ? -15.916 18.026 -17.106 1.00 59.50 71 GLU A O 1
ATOM 582 N N . TYR A 1 72 ? -18.148 18.233 -17.417 1.00 53.09 72 TYR A N 1
ATOM 583 C CA . TYR A 1 72 ? -18.570 18.437 -16.022 1.00 53.09 72 TYR A CA 1
ATOM 584 C C . TYR A 1 72 ? -19.473 17.286 -15.584 1.00 53.09 72 TYR A C 1
ATOM 586 O O . TYR A 1 72 ? -20.322 16.877 -16.411 1.00 53.09 72 TYR A O 1
#

Sequence (72 aa):
DYFKLAHNESSYVVEALREQGLYVGEIVYYQGLQGPIKIWEISYPSDIEANPKFLQKTFPNPELFLAKPGEY

Radius of gyration: 19.72 Å; chains: 1; bounding box: 34×37×45 Å

Secondary structure (DSSP, 8-state):
--EEEEEEE--HHHHHHHHTT-------SBTTB---EEEEEE---TTPPP-GGG---SPPPGGGGSPPTT--

pLDDT: mean 79.07, std 11.11, range [53.09, 94.12]